Protein AF-A0A5C6Y8B3-F1 (afdb_monomer_lite)

Radius of gyration: 16.15 Å; chains: 1; bounding box: 43×29×39 Å

Sequence (138 aa):
MKKTYNKGVLNGKFTEYYQNGKIKAEGIYLNDEMVWDDYVSYLENDPKIIDIIVLGEKQKFLGKKASKIIITTLKIEGKLRKEPSVFSAVFLLISKEQRVQVSEYYAGYYKLWYSGKQGCLNEIYLNETYDMLALKNE

Foldseek 3Di:
DDFDDDPNFGFFKDFDADPVRHTAWMFGDHRNHTPLQRIWGWDPDDPQWTFIQRSNDTDIDGRDDPQPWDKWFFQAWWFFFAAPDPPGDGPDIDGGGDMWTFGADDPQWTWTDDPNDTGITGVVGIDDDPVNVVRVVD

Structure (mmCIF, N/CA/C/O backbone):
data_AF-A0A5C6Y8B3-F1
#
_entry.id   AF-A0A5C6Y8B3-F1
#
loop_
_atom_site.group_PDB
_atom_site.id
_atom_site.type_symbol
_atom_site.label_atom_id
_atom_site.label_alt_id
_atom_site.label_comp_id
_atom_site.label_asym_id
_atom_site.label_entity_id
_atom_site.label_seq_id
_atom_site.pdbx_PDB_ins_code
_atom_site.Cartn_x
_atom_site.Cartn_y
_atom_site.Cartn_z
_atom_site.occupancy
_atom_site.B_iso_or_equiv
_atom_site.auth_seq_id
_atom_site.auth_comp_id
_atom_site.auth_asym_id
_atom_site.auth_atom_id
_atom_site.pdbx_PDB_model_num
ATOM 1 N N . MET A 1 1 ? -17.857 -0.304 16.981 1.00 79.44 1 MET A N 1
ATOM 2 C CA . MET A 1 1 ? -17.443 -0.020 15.587 1.00 79.44 1 MET A CA 1
ATOM 3 C C . MET A 1 1 ? -17.508 1.476 15.334 1.00 79.44 1 MET A C 1
ATOM 5 O O . MET A 1 1 ? -18.404 2.123 15.860 1.00 79.44 1 MET A O 1
ATOM 9 N N . LYS A 1 2 ? -16.571 2.015 14.557 1.00 83.81 2 LYS A N 1
ATOM 10 C CA . LYS A 1 2 ? -16.527 3.414 14.118 1.00 83.81 2 LYS A CA 1
ATOM 11 C C . LYS A 1 2 ? -16.703 3.456 12.600 1.00 83.81 2 LYS A C 1
ATOM 13 O O . LYS A 1 2 ? -16.124 2.620 11.915 1.00 83.81 2 LYS A O 1
ATOM 18 N N . LYS A 1 3 ? -17.507 4.389 12.090 1.00 83.88 3 LYS A N 1
ATOM 19 C CA . LYS A 1 3 ? -17.850 4.551 10.668 1.00 83.88 3 LYS A CA 1
ATOM 20 C C . LYS A 1 3 ? -17.880 6.037 10.305 1.00 83.88 3 LYS A C 1
ATOM 22 O O . LYS A 1 3 ? -18.241 6.852 11.154 1.00 83.88 3 LYS A O 1
ATOM 27 N N . THR A 1 4 ? -17.534 6.367 9.064 1.00 79.19 4 THR A N 1
ATOM 28 C CA . THR A 1 4 ? -17.545 7.744 8.549 1.00 79.19 4 THR A CA 1
ATOM 29 C C . THR A 1 4 ? -18.631 7.915 7.495 1.00 79.19 4 THR A C 1
ATOM 31 O O . THR A 1 4 ? -18.666 7.168 6.521 1.00 79.19 4 THR A O 1
ATOM 34 N N . TYR A 1 5 ? -19.487 8.920 7.677 1.00 76.44 5 TYR A N 1
ATOM 35 C CA . TYR A 1 5 ? -20.575 9.247 6.759 1.00 76.44 5 TYR A CA 1
ATOM 36 C C . TYR A 1 5 ? -20.322 10.599 6.092 1.00 76.44 5 TYR A C 1
ATOM 38 O O . TYR A 1 5 ? -19.940 11.561 6.758 1.00 76.44 5 TYR A O 1
ATOM 46 N N . ASN A 1 6 ? -20.585 10.682 4.792 1.00 63.75 6 ASN A N 1
ATOM 47 C CA . ASN A 1 6 ? -20.581 11.916 4.019 1.00 63.75 6 ASN A CA 1
ATOM 48 C C . ASN A 1 6 ? -21.973 12.119 3.410 1.00 63.75 6 ASN A C 1
ATOM 50 O O . ASN A 1 6 ? -22.450 11.269 2.666 1.00 63.75 6 ASN A O 1
ATOM 54 N N . LYS A 1 7 ? -22.643 13.230 3.743 1.00 79.12 7 LYS A N 1
ATOM 55 C CA . LYS A 1 7 ? -24.009 13.553 3.274 1.00 79.12 7 LYS A CA 1
ATOM 56 C C . LYS A 1 7 ? -25.042 12.431 3.499 1.00 79.12 7 LYS A C 1
ATOM 58 O O . LYS A 1 7 ? -25.928 12.227 2.680 1.00 79.12 7 LYS A O 1
ATOM 63 N N . GLY A 1 8 ? -24.927 11.708 4.614 1.00 79.31 8 GLY A N 1
ATOM 64 C CA . GLY A 1 8 ? -25.827 10.601 4.967 1.00 79.31 8 GLY A CA 1
ATOM 65 C C . GLY A 1 8 ? -25.465 9.251 4.341 1.00 79.31 8 GLY A C 1
ATOM 66 O O . GLY A 1 8 ? -26.047 8.246 4.725 1.00 79.31 8 GLY A O 1
ATOM 67 N N . VAL A 1 9 ? -24.469 9.219 3.457 1.00 76.19 9 VAL A N 1
ATOM 68 C CA . VAL A 1 9 ? -23.960 8.018 2.786 1.00 76.19 9 VAL A CA 1
ATOM 69 C C . VAL A 1 9 ? -22.688 7.551 3.487 1.00 76.19 9 VAL A C 1
ATOM 71 O O . VAL A 1 9 ? -21.837 8.376 3.839 1.00 76.19 9 VAL A O 1
ATOM 74 N N . LEU A 1 10 ? -22.528 6.249 3.715 1.00 75.94 10 LEU A N 1
ATOM 75 C CA . LEU A 1 10 ? -21.312 5.695 4.300 1.00 75.94 10 LEU A CA 1
ATOM 76 C C . LEU A 1 10 ? -20.171 5.842 3.293 1.00 75.94 10 LEU A C 1
ATOM 78 O O . LEU A 1 10 ? -20.152 5.230 2.225 1.00 75.94 10 LEU A O 1
ATOM 82 N N . ASN A 1 11 ? -19.232 6.720 3.617 1.00 77.94 11 ASN A N 1
ATOM 83 C CA . ASN A 1 11 ? -18.158 7.083 2.713 1.00 77.94 11 ASN A CA 1
ATOM 84 C C . ASN A 1 11 ? -16.929 7.462 3.540 1.00 77.94 11 ASN A C 1
ATOM 86 O O . ASN A 1 11 ? -16.867 8.530 4.156 1.00 77.94 11 ASN A O 1
ATOM 90 N N . GLY A 1 12 ? -15.978 6.535 3.607 1.00 73.19 12 GLY A N 1
ATOM 91 C CA . GLY A 1 12 ? -14.760 6.649 4.393 1.00 73.19 12 GLY A CA 1
ATOM 92 C C . GLY A 1 12 ? -14.441 5.397 5.205 1.00 73.19 12 GLY A C 1
ATOM 93 O O . GLY A 1 12 ? -15.004 4.321 5.009 1.00 73.19 12 GLY A O 1
ATOM 94 N N . LYS A 1 13 ? -13.476 5.543 6.116 1.00 78.06 13 LYS A N 1
ATOM 95 C CA . LYS A 1 13 ? -12.945 4.427 6.902 1.00 78.06 13 LYS A CA 1
ATOM 96 C C . LYS A 1 13 ? -13.980 3.877 7.885 1.00 78.06 13 LYS A C 1
ATOM 98 O O . LYS A 1 13 ? -14.719 4.641 8.514 1.00 78.06 13 LYS A O 1
ATOM 103 N N . PHE A 1 14 ? -13.958 2.565 8.084 1.00 83.88 14 PHE A N 1
ATOM 104 C CA . PHE A 1 14 ? -14.557 1.925 9.245 1.00 83.88 14 PHE A CA 1
ATOM 105 C C . PHE A 1 14 ? -13.494 1.202 10.073 1.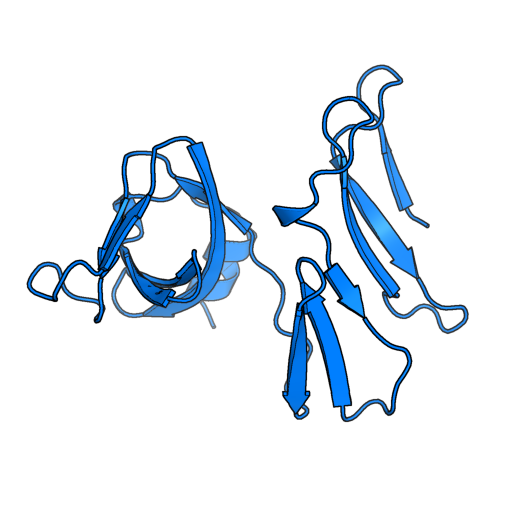00 83.88 14 PHE A C 1
ATOM 107 O O . PHE A 1 14 ? -12.465 0.771 9.558 1.00 83.88 14 PHE A O 1
ATOM 114 N N . THR A 1 15 ? -13.760 1.075 11.370 1.00 80.75 15 THR A N 1
ATOM 115 C CA . THR A 1 15 ? -12.931 0.304 12.297 1.00 80.75 15 THR A CA 1
ATOM 116 C C . THR A 1 15 ? -13.834 -0.478 13.240 1.00 80.75 15 THR A C 1
ATOM 118 O O . THR A 1 15 ? -14.673 0.081 13.955 1.00 80.75 15 THR A O 1
ATOM 121 N N . GLU A 1 16 ? -13.689 -1.790 13.231 1.00 79.75 16 GLU A N 1
ATOM 122 C CA . GLU A 1 16 ? -14.313 -2.714 14.162 1.00 79.75 16 GLU A CA 1
ATOM 123 C C . GLU A 1 16 ? -13.302 -3.102 15.238 1.00 79.75 16 GLU A C 1
ATOM 125 O O . GLU A 1 16 ? -12.105 -3.186 14.972 1.00 79.75 16 GLU A O 1
ATOM 130 N N . TYR A 1 17 ? -13.781 -3.336 16.457 1.00 75.62 17 TYR A N 1
ATOM 131 C CA . TYR A 1 17 ? -12.944 -3.659 17.607 1.00 75.62 17 TYR A CA 1
ATOM 132 C C . TYR A 1 17 ? -13.443 -4.941 18.270 1.00 75.62 17 TYR A C 1
ATOM 134 O O . TYR A 1 17 ? -14.648 -5.201 18.290 1.00 75.62 17 TYR A O 1
ATOM 142 N N . TYR A 1 18 ? -12.517 -5.711 18.829 1.00 72.75 18 TYR A N 1
ATOM 143 C CA . TYR A 1 18 ? -12.793 -6.794 19.764 1.00 72.75 18 TYR A CA 1
ATOM 144 C C . TYR A 1 18 ? -13.330 -6.245 21.089 1.00 72.75 18 TYR A C 1
ATOM 146 O O . TYR A 1 18 ? -13.160 -5.065 21.403 1.00 72.75 18 TYR A O 1
ATOM 154 N N . GLN A 1 19 ? -13.943 -7.109 21.906 1.00 74.38 19 GLN A N 1
ATOM 155 C CA . GLN A 1 19 ? -14.432 -6.726 23.241 1.00 74.38 19 GLN A CA 1
ATOM 156 C C . GLN A 1 19 ? -13.312 -6.178 24.140 1.00 74.38 19 GLN A C 1
ATOM 158 O O . GLN A 1 19 ? -13.555 -5.319 24.979 1.00 74.38 19 GLN A O 1
ATOM 163 N N . ASN A 1 20 ? -12.075 -6.626 23.916 1.00 71.31 20 ASN A N 1
ATOM 164 C CA . ASN A 1 20 ? -10.876 -6.149 24.607 1.00 71.31 20 ASN A CA 1
ATOM 165 C C . ASN A 1 20 ? -10.361 -4.774 24.114 1.00 71.31 20 ASN A C 1
ATOM 167 O O . ASN A 1 20 ? -9.319 -4.314 24.576 1.00 71.31 20 ASN A O 1
ATOM 171 N N . GLY A 1 21 ? -11.045 -4.132 23.160 1.00 73.62 21 GLY A N 1
ATOM 172 C CA . GLY A 1 21 ? -10.687 -2.821 22.612 1.00 73.62 21 GLY A CA 1
ATOM 173 C C . GLY A 1 21 ? -9.626 -2.835 21.504 1.00 73.62 21 GLY A C 1
ATOM 174 O O . GLY A 1 21 ? -9.346 -1.780 20.933 1.00 73.62 21 GLY A O 1
ATOM 175 N N . LYS A 1 22 ? -9.048 -3.992 21.152 1.00 74.25 22 LYS A N 1
ATOM 176 C CA . LYS A 1 22 ? -8.130 -4.118 20.004 1.00 74.25 22 LYS A CA 1
ATOM 177 C C . LYS A 1 22 ? -8.892 -4.045 18.685 1.00 74.25 22 LYS A C 1
ATOM 179 O O . LYS A 1 22 ? -10.058 -4.418 18.622 1.00 74.25 22 LYS A O 1
ATOM 184 N N . ILE A 1 23 ? -8.231 -3.599 17.620 1.00 70.75 23 ILE A N 1
ATOM 185 C CA . ILE A 1 23 ? -8.832 -3.561 16.282 1.00 70.75 23 ILE A CA 1
ATOM 186 C C . ILE A 1 23 ? -9.075 -4.996 15.797 1.00 70.75 23 ILE A C 1
ATOM 188 O O . ILE A 1 23 ? -8.191 -5.845 15.863 1.00 70.75 23 ILE A O 1
ATOM 192 N N . LYS A 1 24 ? -10.299 -5.244 15.337 1.00 75.81 24 LYS A N 1
ATOM 193 C CA . LYS A 1 24 ? -10.779 -6.510 14.778 1.00 75.81 24 LYS A CA 1
ATOM 194 C C . LYS A 1 24 ? -10.811 -6.480 13.259 1.00 75.81 24 LYS A C 1
ATOM 196 O O . LYS A 1 24 ? -10.441 -7.458 12.620 1.00 75.81 24 LYS A O 1
ATOM 201 N N . ALA A 1 25 ? -11.237 -5.364 12.686 1.00 75.31 25 ALA A N 1
ATOM 202 C CA . ALA A 1 25 ? -11.236 -5.167 11.248 1.00 75.31 25 ALA A CA 1
ATOM 203 C C . ALA A 1 25 ? -11.200 -3.680 10.918 1.00 75.31 25 ALA A C 1
ATOM 205 O O . ALA A 1 25 ? -11.664 -2.842 11.693 1.00 75.31 25 ALA A O 1
ATOM 206 N N . GLU A 1 26 ? -10.688 -3.354 9.751 1.00 80.31 26 GLU A N 1
ATOM 207 C CA . GLU A 1 26 ? -10.745 -2.023 9.178 1.00 80.31 26 GLU A CA 1
ATOM 208 C C . GLU A 1 26 ? -10.958 -2.118 7.673 1.00 80.31 26 GLU A C 1
ATOM 210 O O . GLU A 1 26 ? -10.703 -3.145 7.050 1.00 80.31 26 GLU A O 1
ATOM 215 N N . GLY A 1 27 ? -11.475 -1.048 7.094 1.00 78.38 27 GLY A N 1
ATOM 216 C CA . GLY A 1 27 ? -11.643 -0.956 5.655 1.00 78.38 27 GLY A CA 1
ATOM 217 C C . GLY A 1 27 ? -12.312 0.339 5.261 1.00 78.38 27 GLY A C 1
ATOM 218 O O . GLY A 1 27 ? -12.445 1.260 6.076 1.00 78.38 27 GLY A O 1
ATOM 219 N N . ILE A 1 28 ? -12.724 0.429 4.002 1.00 76.31 28 ILE A N 1
ATOM 220 C CA . ILE A 1 28 ? -13.292 1.647 3.434 1.00 76.31 28 ILE A CA 1
ATOM 221 C C . ILE A 1 28 ? -14.625 1.337 2.780 1.00 76.31 28 ILE A C 1
ATOM 223 O O . ILE A 1 28 ? -14.790 0.319 2.116 1.00 76.31 28 ILE A O 1
ATOM 227 N N . TYR A 1 29 ? -15.567 2.251 2.976 1.00 78.00 29 TYR A N 1
ATOM 228 C CA . TYR A 1 29 ? -16.776 2.326 2.177 1.00 78.00 29 TYR A CA 1
ATOM 229 C C . TYR A 1 29 ? -16.681 3.500 1.209 1.00 78.00 29 TYR A C 1
ATOM 231 O O . TYR A 1 29 ? -16.221 4.578 1.595 1.00 78.00 29 TYR A O 1
ATOM 239 N N . LEU A 1 30 ? -17.138 3.302 -0.021 1.00 73.00 30 LEU A N 1
ATOM 240 C CA . LEU A 1 30 ? -17.346 4.345 -1.013 1.00 73.00 30 LEU A CA 1
ATOM 241 C C . LEU A 1 30 ? -18.800 4.253 -1.469 1.00 73.00 30 LEU A C 1
ATOM 243 O O . LEU A 1 30 ? -19.197 3.268 -2.073 1.00 73.00 30 LEU A O 1
ATOM 247 N N . ASN A 1 31 ? -19.586 5.288 -1.184 1.00 81.56 31 ASN A N 1
ATOM 248 C CA . ASN A 1 31 ? -21.002 5.346 -1.551 1.00 81.56 31 ASN A CA 1
ATOM 249 C C . ASN A 1 31 ? -21.826 4.138 -1.058 1.00 81.56 31 ASN A C 1
ATOM 251 O O . ASN A 1 31 ? -22.520 3.508 -1.844 1.00 81.56 31 ASN A O 1
ATOM 255 N N . ASP A 1 32 ? -21.719 3.810 0.234 1.00 82.06 32 ASP A N 1
ATOM 256 C CA . ASP A 1 32 ? -22.336 2.639 0.887 1.00 82.06 32 ASP A CA 1
ATOM 257 C C . ASP A 1 32 ? -21.821 1.259 0.427 1.00 82.06 32 ASP A C 1
ATOM 259 O O . ASP A 1 32 ? -22.139 0.250 1.059 1.00 82.06 32 ASP A O 1
ATOM 263 N N . GLU A 1 33 ? -20.939 1.193 -0.572 1.00 73.81 33 GLU A N 1
ATOM 264 C CA . GLU A 1 33 ? -20.299 -0.048 -1.016 1.00 73.81 33 GLU A CA 1
ATOM 265 C C . GLU A 1 33 ? -18.943 -0.259 -0.341 1.00 73.81 33 GLU A C 1
ATOM 267 O O . GLU A 1 33 ? -18.146 0.670 -0.199 1.00 73.81 33 GLU A O 1
ATOM 272 N N . MET A 1 34 ? -18.661 -1.492 0.092 1.00 76.94 34 MET A N 1
ATOM 273 C CA . MET A 1 34 ? -17.374 -1.817 0.703 1.00 76.94 34 MET A CA 1
ATOM 274 C C . MET A 1 34 ? -16.297 -1.985 -0.368 1.00 76.94 34 MET A C 1
ATOM 276 O O . MET A 1 34 ? -16.426 -2.806 -1.276 1.00 76.94 34 MET A O 1
ATOM 280 N N . VAL A 1 35 ? -15.198 -1.251 -0.215 1.00 74.31 35 VAL A N 1
ATOM 281 C CA . VAL A 1 35 ? -13.993 -1.416 -1.02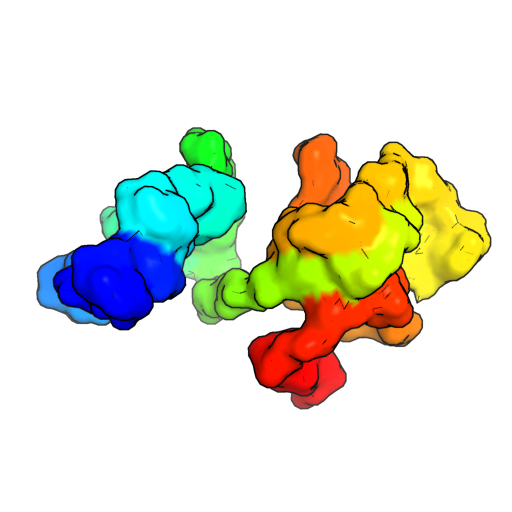7 1.00 74.31 35 VAL A CA 1
ATOM 282 C C . VAL A 1 35 ? -13.201 -2.583 -0.449 1.00 74.31 35 VAL A C 1
ATOM 284 O O . VAL A 1 35 ? -12.483 -2.433 0.541 1.00 74.31 35 VAL A O 1
ATOM 287 N N . TRP A 1 36 ? -13.371 -3.763 -1.047 1.00 66.88 36 TRP A N 1
ATOM 288 C CA . TRP A 1 36 ? -12.738 -4.994 -0.569 1.00 66.88 36 TRP A CA 1
ATOM 289 C C . TRP A 1 36 ? -11.215 -4.901 -0.561 1.00 66.88 36 TRP A C 1
ATOM 291 O O . TRP A 1 36 ? -10.624 -5.368 0.404 1.00 66.88 36 TRP A O 1
ATOM 301 N N . ASP A 1 37 ? -10.612 -4.220 -1.540 1.00 60.22 37 ASP A N 1
ATOM 302 C CA . ASP A 1 37 ? -9.161 -3.978 -1.652 1.00 60.22 37 ASP A CA 1
ATOM 303 C C . ASP A 1 37 ? -8.540 -3.331 -0.406 1.00 60.22 37 ASP A C 1
ATOM 305 O O . ASP A 1 37 ? -7.364 -3.543 -0.121 1.00 60.22 37 ASP A O 1
ATOM 309 N N . ASP A 1 38 ? -9.330 -2.576 0.361 1.00 61.94 38 ASP A N 1
ATOM 310 C CA . ASP A 1 38 ? -8.890 -1.935 1.599 1.00 61.94 38 ASP A CA 1
ATOM 311 C C . ASP A 1 38 ? -9.350 -2.696 2.858 1.00 61.94 38 ASP A C 1
ATOM 313 O O . ASP A 1 38 ? -9.090 -2.242 3.974 1.00 61.94 38 ASP A O 1
ATOM 317 N N . TYR A 1 39 ? -10.073 -3.813 2.709 1.00 69.69 39 TYR A N 1
ATOM 318 C CA . TYR A 1 39 ? -10.572 -4.605 3.829 1.00 69.69 39 TYR A CA 1
ATOM 319 C C . TYR A 1 39 ? -9.456 -5.434 4.450 1.00 69.69 39 TYR A C 1
ATOM 321 O O . TYR A 1 39 ? -8.840 -6.292 3.808 1.00 69.69 39 TYR A O 1
ATOM 329 N N . VAL A 1 40 ? -9.271 -5.227 5.747 1.00 66.88 40 VAL A N 1
ATOM 330 C CA . VAL A 1 40 ? -8.329 -5.969 6.567 1.00 66.88 40 VAL A CA 1
ATOM 331 C C . VAL A 1 40 ? -9.045 -6.470 7.807 1.00 66.88 40 VAL A C 1
ATOM 333 O O . VAL A 1 40 ? -9.677 -5.700 8.529 1.00 66.88 40 VAL A O 1
ATOM 336 N N . SER A 1 41 ? -8.925 -7.766 8.083 1.00 63.09 41 SER A N 1
ATOM 337 C CA . SER A 1 41 ? -9.386 -8.346 9.346 1.00 63.09 41 SER A CA 1
ATOM 338 C C . SER A 1 41 ? -8.242 -9.010 10.097 1.00 63.09 41 SER A C 1
ATOM 340 O O . SER A 1 41 ? -7.337 -9.596 9.500 1.00 63.09 41 SER A O 1
ATOM 342 N N . TYR A 1 42 ? -8.292 -8.887 11.416 1.00 67.06 42 TYR A N 1
ATOM 343 C CA . TYR A 1 42 ? -7.312 -9.411 12.353 1.00 67.06 42 TYR A CA 1
ATOM 344 C C . TYR A 1 42 ? -7.960 -10.570 13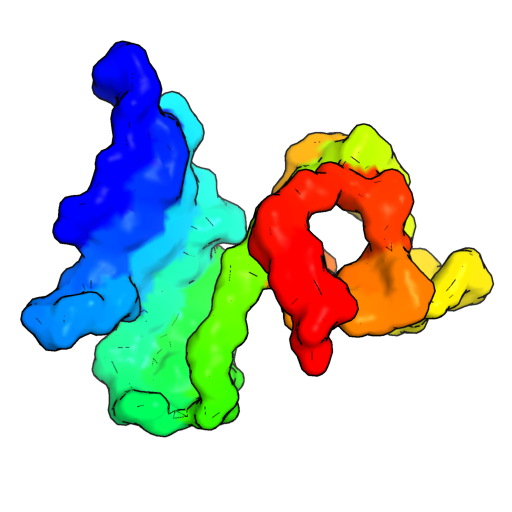.094 1.00 67.06 42 TYR A C 1
ATOM 346 O O . TYR A 1 42 ? -9.029 -10.374 13.663 1.00 67.06 42 TYR A O 1
ATOM 354 N N . LEU A 1 43 ? -7.351 -11.755 13.127 1.00 61.03 43 LEU A N 1
ATOM 355 C CA . LEU A 1 43 ? -7.853 -12.849 13.970 1.00 61.03 43 LEU A CA 1
ATOM 356 C C . LEU A 1 43 ? -7.490 -12.605 15.443 1.00 61.03 43 LEU A C 1
ATOM 358 O O . LEU A 1 43 ? -6.382 -12.165 15.752 1.00 61.03 43 LEU A O 1
ATOM 362 N N . GLU A 1 44 ? -8.413 -12.907 16.358 1.00 58.66 44 GLU A N 1
ATOM 363 C CA . GLU A 1 44 ? -8.154 -12.884 17.800 1.00 58.66 44 GLU A CA 1
ATOM 364 C C . GLU A 1 44 ? -7.276 -14.079 18.168 1.00 58.66 44 GLU A C 1
ATOM 366 O O . GLU A 1 44 ? -7.769 -15.144 18.517 1.00 58.66 44 GLU A O 1
ATOM 371 N N . ASN A 1 45 ? -5.963 -13.919 18.034 1.00 55.03 45 ASN A N 1
ATOM 372 C CA . ASN A 1 45 ? -4.982 -14.904 18.467 1.00 55.03 45 ASN A CA 1
ATOM 373 C C . ASN A 1 45 ? -3.879 -14.236 19.290 1.00 55.03 45 ASN A C 1
ATOM 375 O O . ASN A 1 45 ? -3.772 -13.008 19.328 1.00 55.03 45 ASN A O 1
ATOM 379 N N . ASP A 1 46 ? -3.132 -15.081 20.010 1.00 50.12 46 ASP A N 1
ATOM 380 C CA . ASP A 1 46 ? -2.034 -14.759 20.932 1.00 50.12 46 ASP A CA 1
ATOM 381 C C . ASP A 1 46 ? -1.332 -13.432 20.571 1.00 50.12 46 ASP A C 1
ATOM 383 O O . ASP A 1 46 ? -0.957 -13.258 19.412 1.00 50.12 46 ASP A O 1
ATOM 387 N N . PRO A 1 47 ? -1.106 -12.498 21.520 1.00 50.28 47 PRO A N 1
ATOM 388 C CA . PRO A 1 47 ? -0.461 -11.204 21.258 1.00 50.28 47 PRO A CA 1
ATOM 389 C C . PRO A 1 47 ? 0.873 -11.262 20.483 1.00 50.28 47 PRO A C 1
ATOM 391 O O . PRO A 1 47 ? 1.352 -10.217 20.042 1.00 50.28 47 PRO A O 1
ATOM 394 N N . LYS A 1 48 ? 1.479 -12.443 20.309 1.00 46.81 48 LYS A N 1
ATOM 395 C CA . LYS A 1 48 ? 2.691 -12.679 19.509 1.00 46.81 48 LYS A CA 1
ATOM 396 C C . LYS A 1 48 ? 2.451 -13.003 18.025 1.00 46.81 48 LYS A C 1
ATOM 398 O O . LYS A 1 48 ? 3.396 -12.901 17.239 1.00 46.81 48 LYS A O 1
ATOM 403 N N . ILE A 1 49 ? 1.242 -13.402 17.630 1.00 44.69 49 ILE A N 1
ATOM 404 C CA . ILE A 1 49 ? 0.912 -13.850 16.270 1.00 44.69 49 ILE A CA 1
ATOM 405 C C . ILE A 1 49 ? -0.307 -13.077 15.779 1.00 44.69 49 ILE A C 1
ATOM 407 O O . ILE A 1 49 ? -1.420 -13.292 16.250 1.00 44.69 49 ILE A O 1
ATOM 411 N N . ILE A 1 50 ? -0.095 -12.204 14.794 1.00 54.28 50 ILE A N 1
ATOM 412 C CA . ILE A 1 50 ? -1.191 -11.534 14.096 1.00 54.28 50 ILE A CA 1
ATOM 413 C C . ILE A 1 50 ? -1.340 -12.221 12.742 1.00 54.28 50 ILE A C 1
ATOM 415 O O . ILE A 1 50 ? -0.472 -12.115 11.873 1.00 54.28 50 ILE A O 1
ATOM 419 N N . ASP A 1 51 ? -2.441 -12.947 12.583 1.00 57.72 51 ASP A N 1
ATOM 420 C CA . ASP A 1 51 ? -2.904 -13.382 11.274 1.00 57.72 51 ASP A CA 1
ATOM 421 C C . ASP A 1 51 ? -3.745 -12.243 10.682 1.00 57.72 51 ASP A C 1
ATOM 423 O O . ASP A 1 51 ? -4.782 -11.874 11.244 1.00 57.72 51 ASP A O 1
ATOM 427 N N . ILE A 1 52 ? -3.273 -11.673 9.574 1.00 59.78 52 ILE A N 1
ATOM 428 C CA . ILE A 1 52 ? -3.963 -10.620 8.829 1.00 59.78 52 ILE A CA 1
ATOM 429 C C . ILE A 1 52 ? -4.605 -11.264 7.606 1.00 59.78 52 ILE A C 1
ATOM 431 O O . ILE A 1 52 ? -3.931 -11.963 6.852 1.00 59.78 52 ILE A O 1
ATOM 435 N N . ILE A 1 53 ? -5.897 -11.030 7.402 1.00 60.44 53 ILE A N 1
ATOM 436 C CA . ILE A 1 53 ? -6.594 -11.433 6.182 1.00 60.44 53 ILE A CA 1
ATOM 437 C C . ILE A 1 53 ? -6.788 -10.185 5.328 1.00 60.44 53 ILE A C 1
ATOM 439 O O . ILE A 1 53 ? -7.535 -9.286 5.721 1.00 60.44 53 ILE A O 1
ATOM 443 N N . VAL A 1 54 ? -6.122 -10.154 4.174 1.00 56.91 54 VAL A N 1
ATOM 444 C CA . VAL A 1 54 ? -6.269 -9.117 3.143 1.00 56.91 54 VAL A CA 1
ATOM 445 C C . VAL A 1 54 ? -6.885 -9.797 1.930 1.00 56.91 54 VAL A C 1
ATOM 447 O O . VAL A 1 54 ? -6.339 -10.786 1.453 1.00 56.91 54 VAL A O 1
ATOM 450 N N . LEU A 1 55 ? -8.048 -9.332 1.469 1.00 57.69 55 LEU A N 1
ATOM 451 C CA . LEU A 1 55 ? -8.771 -9.942 0.336 1.00 57.69 55 LEU A CA 1
ATOM 452 C C . LEU A 1 55 ? -9.065 -11.449 0.480 1.00 57.69 55 LEU A C 1
ATOM 454 O O . LEU A 1 55 ? -9.179 -12.165 -0.508 1.00 57.69 55 LEU A O 1
ATOM 458 N N . GLY A 1 56 ? -9.184 -11.954 1.710 1.00 53.28 56 GLY A N 1
ATOM 459 C CA . GLY A 1 56 ? -9.391 -13.385 1.964 1.00 53.28 56 GLY A CA 1
ATOM 460 C C . GLY A 1 56 ? -8.106 -14.222 1.986 1.00 53.28 56 GLY A C 1
ATOM 461 O O . GLY A 1 56 ? -8.161 -15.397 2.348 1.00 53.28 56 GLY A O 1
ATOM 462 N N . GLU A 1 57 ? -6.946 -13.635 1.689 1.00 51.34 57 GLU A N 1
ATOM 463 C CA . GLU A 1 57 ? -5.656 -14.311 1.802 1.00 51.34 57 GLU A CA 1
ATOM 464 C C . GLU A 1 57 ? -5.057 -14.123 3.198 1.00 51.34 57 GLU A C 1
ATOM 466 O O . GLU A 1 57 ? -4.895 -13.005 3.694 1.00 51.34 57 GLU A O 1
ATOM 471 N N . LYS A 1 58 ? -4.716 -15.243 3.846 1.00 52.81 58 LYS A N 1
ATOM 472 C CA . LYS A 1 58 ? -4.108 -15.259 5.178 1.00 52.81 58 LYS A CA 1
ATOM 473 C C . LYS A 1 58 ? -2.616 -14.937 5.088 1.00 52.81 58 LYS A C 1
ATOM 475 O O . LYS A 1 58 ? -1.837 -15.723 4.555 1.00 52.81 58 LYS A O 1
ATOM 480 N N . GLN A 1 59 ? -2.206 -13.842 5.714 1.00 58.38 59 GLN A N 1
ATOM 481 C CA . GLN A 1 59 ? -0.810 -13.456 5.889 1.00 58.38 59 GLN A CA 1
ATOM 482 C C . GLN A 1 59 ? -0.411 -13.594 7.366 1.00 58.38 59 GLN A C 1
ATOM 484 O O . GLN A 1 59 ? -1.056 -13.035 8.254 1.00 58.38 59 GLN A O 1
ATOM 489 N N . LYS A 1 60 ? 0.647 -14.366 7.646 1.00 49.84 60 LYS A N 1
ATOM 490 C CA . LYS A 1 60 ? 1.136 -14.640 9.007 1.00 49.84 60 LYS A CA 1
ATOM 491 C C . LYS A 1 60 ? 2.277 -13.688 9.359 1.00 49.84 60 LYS A C 1
ATOM 493 O O . LYS A 1 60 ? 3.360 -13.805 8.788 1.00 49.84 60 LYS A O 1
ATOM 498 N N . PHE A 1 61 ? 2.075 -12.812 10.342 1.00 51.78 61 PHE A N 1
ATOM 499 C CA . PHE A 1 61 ? 3.119 -11.911 10.832 1.00 51.78 61 PHE A CA 1
ATOM 500 C C . PHE A 1 61 ? 3.570 -12.310 12.245 1.00 51.78 61 PHE A C 1
ATOM 502 O O . PHE A 1 61 ? 2.778 -12.380 13.186 1.00 51.78 61 PHE A O 1
ATOM 509 N N . LEU A 1 62 ? 4.872 -12.578 12.396 1.00 39.25 62 LEU A N 1
ATOM 510 C CA . LEU A 1 62 ? 5.524 -12.807 13.688 1.00 39.25 62 LEU A CA 1
ATOM 511 C C . LEU A 1 62 ? 5.885 -11.460 14.329 1.00 39.25 62 LEU A C 1
ATOM 513 O O . LEU A 1 62 ? 6.805 -10.785 13.873 1.00 39.25 62 LEU A O 1
ATOM 517 N N . GLY A 1 63 ? 5.184 -11.100 15.406 1.00 40.19 63 GLY A N 1
ATOM 518 C CA . GLY A 1 63 ? 5.715 -10.335 16.541 1.00 40.19 63 GLY A CA 1
ATOM 519 C C . GLY A 1 63 ? 6.364 -8.958 16.336 1.00 40.19 63 GLY A C 1
ATOM 520 O O . GLY A 1 63 ? 6.901 -8.428 17.307 1.00 40.19 63 GLY A O 1
ATOM 521 N N . LYS A 1 64 ? 6.336 -8.332 15.155 1.00 37.12 64 LYS A N 1
ATOM 522 C CA . LYS A 1 64 ? 6.688 -6.911 15.016 1.00 37.12 64 LYS A CA 1
ATOM 523 C C . LYS A 1 64 ? 5.406 -6.088 15.028 1.00 37.12 64 LYS A C 1
ATOM 525 O O . LYS A 1 64 ? 4.535 -6.303 14.193 1.00 37.12 64 LYS A O 1
ATOM 530 N N . LYS A 1 65 ? 5.303 -5.214 16.041 1.00 41.41 65 LYS A N 1
ATOM 531 C CA . LYS A 1 65 ? 4.353 -4.099 16.220 1.00 41.41 65 LYS A CA 1
ATOM 532 C C . LYS A 1 65 ? 3.547 -3.856 14.941 1.00 41.41 65 LYS A C 1
ATOM 534 O O . LYS A 1 65 ? 4.157 -3.445 13.962 1.00 41.41 65 LYS A O 1
ATOM 539 N N . ALA A 1 66 ? 2.246 -4.180 14.966 1.00 45.19 66 ALA A N 1
ATOM 540 C CA . ALA A 1 66 ? 1.343 -4.166 13.810 1.00 45.19 66 ALA A CA 1
ATOM 541 C C . ALA A 1 66 ? 1.751 -3.074 12.813 1.00 45.19 66 ALA A C 1
ATOM 543 O O . ALA A 1 66 ? 1.623 -1.885 13.112 1.00 45.19 66 ALA A O 1
ATOM 544 N N . SER A 1 67 ? 2.355 -3.485 11.695 1.00 50.84 67 SER A N 1
ATOM 545 C CA . SER A 1 67 ? 2.857 -2.565 10.682 1.00 50.84 67 SER A CA 1
ATOM 546 C C . SER A 1 67 ? 1.675 -1.745 10.197 1.00 50.84 67 SER A C 1
ATOM 548 O O . SER A 1 67 ? 0.733 -2.301 9.630 1.00 50.84 67 SER A O 1
ATOM 550 N N . LYS A 1 68 ? 1.690 -0.444 10.486 1.00 67.06 68 LYS A N 1
ATOM 551 C CA . LYS A 1 68 ? 0.634 0.480 10.082 1.00 67.06 68 LYS A CA 1
ATOM 552 C C . LYS A 1 68 ? 0.426 0.343 8.575 1.00 67.06 68 LYS A C 1
ATOM 554 O O . LYS A 1 68 ? 1.371 0.492 7.805 1.00 67.06 68 LYS A O 1
ATOM 559 N N . ILE A 1 69 ? -0.797 0.033 8.162 1.00 70.00 69 ILE A N 1
ATOM 560 C CA . ILE A 1 69 ? -1.146 -0.066 6.746 1.00 70.00 69 ILE A CA 1
ATOM 561 C C . ILE A 1 69 ? -1.214 1.355 6.185 1.00 70.00 69 ILE A C 1
ATOM 563 O O . ILE A 1 69 ? -2.035 2.166 6.619 1.00 70.00 69 ILE A O 1
ATOM 567 N N . ILE A 1 70 ? -0.329 1.667 5.239 1.00 80.12 70 ILE A N 1
ATOM 568 C CA . ILE A 1 70 ? -0.264 2.976 4.590 1.00 80.12 70 ILE A CA 1
ATOM 569 C C . ILE A 1 70 ? -0.762 2.811 3.163 1.00 80.12 70 ILE A C 1
ATOM 571 O O . ILE A 1 70 ? -0.142 2.124 2.355 1.00 80.12 70 ILE A O 1
ATOM 575 N N . ILE A 1 71 ? -1.894 3.442 2.863 1.00 81.81 71 ILE A N 1
ATOM 576 C CA . ILE A 1 71 ? -2.545 3.367 1.555 1.00 81.81 71 ILE A CA 1
ATOM 577 C C . ILE A 1 71 ? -2.403 4.714 0.864 1.00 81.81 71 ILE A C 1
ATOM 579 O O . ILE A 1 71 ? -2.615 5.765 1.473 1.00 81.81 71 ILE A O 1
ATOM 583 N N . THR A 1 72 ? -2.073 4.676 -0.419 1.00 88.50 72 THR A N 1
ATOM 584 C CA . THR A 1 72 ? -2.050 5.854 -1.279 1.00 88.50 72 THR A CA 1
ATOM 585 C C . THR A 1 72 ? -2.586 5.523 -2.672 1.00 88.50 72 THR A C 1
ATOM 587 O O . THR A 1 72 ? -3.013 4.402 -2.937 1.00 88.50 72 THR A O 1
ATOM 590 N N . THR A 1 73 ? -2.600 6.514 -3.557 1.00 90.81 73 THR A N 1
ATOM 591 C CA . THR A 1 73 ? -3.016 6.397 -4.952 1.00 90.81 73 THR A CA 1
ATOM 592 C C . THR A 1 73 ? -1.903 6.822 -5.897 1.00 90.81 73 THR A C 1
ATOM 594 O O . THR A 1 73 ? -1.058 7.657 -5.562 1.00 90.81 73 THR A O 1
ATOM 597 N N . LEU A 1 74 ? -1.923 6.268 -7.105 1.00 96.12 74 LEU A N 1
ATOM 598 C CA . LEU A 1 74 ? -1.031 6.677 -8.182 1.00 96.12 74 LEU A CA 1
ATOM 599 C C . LEU A 1 74 ? -1.420 8.073 -8.695 1.00 96.12 74 LEU A C 1
ATOM 601 O O . LEU A 1 74 ? -2.530 8.287 -9.182 1.00 96.12 74 LEU A O 1
ATOM 605 N N . LYS A 1 75 ? -0.485 9.022 -8.635 1.00 96.25 75 LYS A N 1
ATOM 606 C CA . LYS A 1 75 ? -0.607 10.358 -9.239 1.00 96.25 75 LYS A CA 1
ATOM 607 C C . LYS A 1 75 ? -0.553 10.292 -10.768 1.00 96.25 75 LYS A C 1
ATOM 609 O O . LYS A 1 75 ? -1.230 11.059 -11.452 1.00 96.25 75 LYS A O 1
ATOM 614 N N . ILE A 1 76 ? 0.261 9.373 -11.283 1.00 95.94 76 ILE A N 1
ATOM 615 C CA . ILE A 1 76 ? 0.502 9.063 -12.700 1.00 95.94 76 ILE A CA 1
ATOM 616 C C . ILE A 1 76 ? 0.730 7.553 -12.844 1.00 95.94 76 ILE A C 1
ATOM 618 O O . ILE A 1 76 ? 0.918 6.872 -11.841 1.00 95.94 76 ILE A O 1
ATOM 622 N N . GLU A 1 77 ? 0.725 7.023 -14.069 1.00 97.88 77 GLU A N 1
ATOM 623 C CA . GLU A 1 77 ? 1.044 5.608 -14.298 1.00 97.88 77 GLU A CA 1
ATOM 624 C C . GLU A 1 77 ? 2.416 5.245 -13.702 1.00 97.88 77 GLU A C 1
ATOM 626 O O . GLU A 1 77 ? 3.434 5.879 -13.995 1.00 97.88 77 GLU A O 1
ATOM 631 N N . GLY A 1 78 ? 2.425 4.230 -12.838 1.00 97.06 78 GLY A N 1
ATOM 632 C CA . GLY A 1 78 ? 3.583 3.803 -12.069 1.00 97.06 78 GLY A CA 1
ATOM 633 C C . GLY A 1 78 ? 4.264 2.574 -12.656 1.00 97.06 78 GLY A C 1
ATOM 634 O O . GLY A 1 78 ? 3.611 1.608 -13.041 1.00 97.06 78 GLY A O 1
ATOM 635 N N . LYS A 1 79 ? 5.599 2.572 -12.663 1.00 97.31 79 LYS A N 1
ATOM 636 C CA . LYS A 1 79 ? 6.410 1.409 -13.057 1.00 97.31 79 LYS A CA 1
ATOM 637 C C . LYS A 1 79 ? 6.850 0.653 -11.811 1.00 97.31 79 LYS A C 1
ATOM 639 O O . LYS A 1 79 ? 7.785 1.099 -11.146 1.00 97.31 79 LYS A O 1
ATOM 644 N N . LEU A 1 80 ? 6.212 -0.478 -11.507 1.00 96.31 80 LEU A N 1
ATOM 645 C CA . LEU A 1 80 ? 6.634 -1.326 -10.393 1.00 96.31 80 LEU A CA 1
ATOM 646 C C . LEU A 1 80 ? 7.913 -2.065 -10.779 1.00 96.31 80 LEU A C 1
ATOM 648 O O . LEU A 1 80 ? 7.926 -2.811 -11.760 1.00 96.31 80 LEU A O 1
ATOM 652 N N . ARG A 1 81 ? 8.989 -1.862 -10.023 1.00 96.56 81 ARG A N 1
ATOM 653 C CA . ARG A 1 81 ? 10.316 -2.401 -10.336 1.00 96.56 81 ARG A CA 1
ATOM 654 C C . ARG A 1 81 ? 10.760 -3.450 -9.337 1.00 96.56 81 ARG A C 1
ATOM 656 O O . ARG A 1 81 ? 10.267 -3.495 -8.217 1.00 96.56 81 ARG A O 1
ATOM 663 N N . LYS A 1 82 ? 11.710 -4.289 -9.740 1.00 95.25 82 LYS A N 1
ATOM 664 C CA . LYS A 1 82 ? 12.301 -5.302 -8.858 1.00 95.25 82 LYS A CA 1
ATOM 665 C C . LYS A 1 82 ? 13.140 -4.681 -7.734 1.00 95.25 82 LYS A C 1
ATOM 667 O O . LYS A 1 82 ? 13.119 -5.177 -6.616 1.00 95.25 82 LYS A O 1
ATOM 672 N N . GLU A 1 83 ? 13.860 -3.605 -8.035 1.00 95.50 83 GLU A N 1
ATOM 673 C CA . GLU A 1 83 ? 14.769 -2.908 -7.117 1.00 95.50 83 GLU A CA 1
ATOM 674 C C . GLU A 1 83 ? 14.503 -1.393 -7.143 1.00 95.50 83 GLU A C 1
ATOM 676 O O . GLU A 1 83 ? 13.919 -0.901 -8.119 1.00 95.50 83 GLU A O 1
ATOM 681 N N . PRO A 1 84 ? 14.934 -0.635 -6.113 1.00 95.75 84 PRO A N 1
ATOM 682 C CA . PRO A 1 84 ? 14.759 0.817 -6.028 1.00 95.75 84 PRO A CA 1
ATOM 683 C C . PRO A 1 84 ? 15.710 1.567 -6.980 1.00 95.75 84 PRO A C 1
ATOM 685 O O . PRO A 1 84 ? 16.561 2.353 -6.575 1.00 95.75 84 PRO A O 1
ATOM 688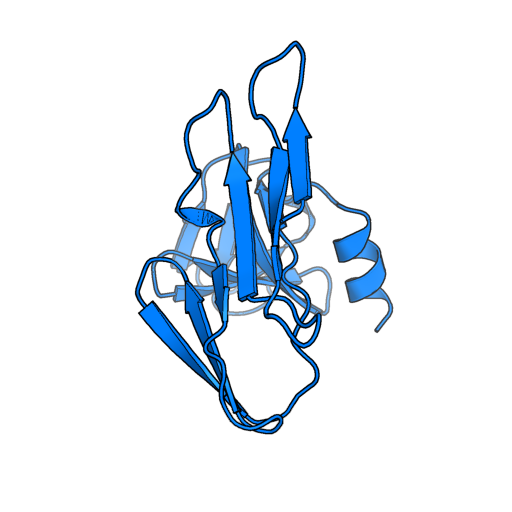 N N . SER A 1 85 ? 15.596 1.288 -8.278 1.00 95.19 85 SER A N 1
ATOM 689 C CA . SER A 1 85 ? 16.432 1.856 -9.332 1.00 95.19 85 SER A CA 1
ATOM 690 C C . SER A 1 85 ? 15.651 1.981 -10.632 1.00 95.19 85 SER A C 1
ATOM 692 O O . SER A 1 85 ? 14.967 1.048 -11.054 1.00 95.19 85 SER A O 1
ATOM 694 N N . VAL A 1 86 ? 15.815 3.105 -11.332 1.00 95.12 86 VAL A N 1
ATOM 695 C CA . VAL A 1 86 ? 15.203 3.340 -12.651 1.00 95.12 86 VAL A CA 1
ATOM 696 C C . VAL A 1 86 ? 15.722 2.390 -13.735 1.00 95.12 86 VAL A C 1
ATOM 698 O O . VAL A 1 86 ? 15.056 2.219 -14.758 1.00 95.12 86 VAL A O 1
ATOM 701 N N . PHE A 1 87 ? 16.866 1.745 -13.498 1.00 96.00 87 PHE A N 1
ATOM 702 C CA . PHE A 1 87 ? 17.462 0.752 -14.393 1.00 96.00 87 PHE A CA 1
ATOM 703 C C . PHE A 1 87 ? 17.007 -0.681 -14.083 1.00 96.00 87 PHE A C 1
ATOM 705 O O . PHE A 1 87 ? 17.274 -1.590 -14.864 1.00 96.00 87 PHE A O 1
ATOM 712 N N . SER A 1 88 ? 16.303 -0.898 -12.968 1.00 96.44 88 SER A N 1
ATOM 713 C CA . SER A 1 88 ? 15.819 -2.224 -12.585 1.00 96.44 88 SER A CA 1
ATOM 714 C C . SER A 1 88 ? 14.640 -2.682 -13.445 1.00 96.44 88 SER A C 1
ATOM 716 O O . SER A 1 88 ? 13.848 -1.864 -13.931 1.00 96.44 88 SER A O 1
ATOM 718 N N . ALA A 1 89 ? 14.501 -4.002 -13.593 1.00 96.06 89 ALA A N 1
ATOM 719 C CA . ALA A 1 89 ? 13.425 -4.639 -14.343 1.00 96.06 89 ALA A CA 1
ATOM 720 C C . ALA A 1 89 ? 12.044 -4.163 -13.867 1.00 96.06 89 ALA A C 1
ATOM 722 O O . ALA A 1 89 ? 11.781 -4.089 -12.665 1.00 96.06 89 ALA A O 1
ATOM 723 N N . VAL A 1 90 ? 11.161 -3.863 -14.822 1.00 96.56 90 VAL A N 1
ATOM 724 C CA . VAL A 1 90 ? 9.763 -3.499 -14.560 1.00 96.56 90 VAL A CA 1
ATOM 725 C C . VAL A 1 90 ? 8.930 -4.776 -14.527 1.00 96.56 90 VAL A C 1
ATOM 727 O O . VAL A 1 90 ? 8.907 -5.527 -15.498 1.00 96.56 90 VAL A O 1
ATOM 730 N N . PHE A 1 91 ? 8.245 -5.027 -13.415 1.00 91.12 91 PHE A N 1
ATOM 731 C CA . PHE A 1 91 ? 7.365 -6.184 -13.260 1.00 91.12 91 PHE A CA 1
ATOM 732 C C . PHE A 1 91 ? 5.982 -5.983 -13.868 1.00 91.12 91 PHE A C 1
ATOM 734 O O . PHE A 1 91 ? 5.404 -6.951 -14.367 1.00 91.12 91 PHE A O 1
ATOM 741 N N . LEU A 1 92 ? 5.435 -4.773 -13.739 1.00 93.25 92 LEU A N 1
ATOM 742 C CA . LEU A 1 92 ? 4.136 -4.366 -14.271 1.00 93.25 92 LEU A CA 1
ATOM 743 C C . LEU A 1 92 ? 3.989 -2.840 -14.225 1.00 93.25 92 LEU A C 1
ATOM 745 O O . LEU A 1 92 ? 4.781 -2.140 -13.581 1.00 93.25 92 LEU A O 1
ATOM 749 N N . LEU A 1 93 ? 2.953 -2.353 -14.901 1.00 95.06 93 LEU A N 1
ATOM 750 C CA . LEU A 1 93 ? 2.488 -0.973 -14.831 1.00 95.06 93 LEU A CA 1
ATOM 751 C C . LEU A 1 93 ? 1.255 -0.905 -13.928 1.00 95.06 93 LEU A C 1
ATOM 753 O O . LEU A 1 93 ? 0.411 -1.799 -13.971 1.00 95.06 93 LEU A O 1
ATOM 757 N N . ILE A 1 94 ? 1.163 0.146 -13.118 1.00 93.31 94 ILE A N 1
ATOM 758 C CA . ILE A 1 94 ? 0.009 0.430 -12.263 1.00 93.31 94 ILE A CA 1
ATOM 759 C C . ILE A 1 94 ? -0.635 1.710 -12.781 1.00 93.31 94 ILE A C 1
ATOM 761 O O . ILE A 1 94 ? 0.019 2.753 -12.831 1.00 93.31 94 ILE A O 1
ATOM 765 N N . SER A 1 95 ? -1.898 1.637 -13.192 1.00 92.81 95 SER A N 1
ATOM 766 C CA . SER A 1 95 ? -2.604 2.777 -13.777 1.00 92.81 95 SER A CA 1
ATOM 767 C C . SER A 1 95 ? -2.737 3.938 -12.788 1.00 92.81 95 SER A C 1
ATOM 769 O O . SER A 1 95 ? -2.767 3.752 -11.572 1.00 92.81 95 SER A O 1
ATOM 771 N N . LYS A 1 96 ? -2.849 5.157 -13.322 1.00 94.69 96 LYS A N 1
ATOM 772 C CA . LYS A 1 96 ? -3.178 6.356 -12.541 1.00 94.69 96 LYS A CA 1
ATOM 773 C C . LYS A 1 96 ? -4.427 6.106 -11.676 1.00 94.69 96 LYS A C 1
ATOM 775 O O . LYS A 1 96 ? -5.323 5.379 -12.090 1.00 94.69 96 LYS A O 1
ATOM 780 N N . GLU A 1 97 ? -4.482 6.723 -10.498 1.00 87.75 97 GLU A N 1
ATOM 781 C CA . GLU A 1 97 ? -5.603 6.683 -9.540 1.00 87.75 97 GLU A CA 1
ATOM 782 C C . GLU A 1 97 ? -5.820 5.328 -8.844 1.00 87.75 97 GLU A C 1
ATOM 784 O O . GLU A 1 97 ? -6.543 5.269 -7.850 1.00 87.75 97 GLU A O 1
ATOM 789 N N . GLN A 1 98 ? -5.134 4.262 -9.275 1.00 87.44 98 GLN A N 1
ATOM 790 C CA . GLN A 1 98 ? -5.126 2.978 -8.574 1.00 87.44 98 GLN A CA 1
ATOM 791 C C . GLN A 1 98 ? -4.606 3.132 -7.146 1.00 87.44 98 GLN A C 1
ATOM 793 O O . GLN A 1 98 ? -3.660 3.885 -6.890 1.00 87.44 98 GLN A O 1
ATOM 798 N N . ARG A 1 99 ? -5.223 2.393 -6.224 1.00 84.62 99 ARG A N 1
ATOM 799 C CA . ARG A 1 99 ? -4.842 2.355 -4.812 1.00 84.62 99 ARG A CA 1
ATOM 800 C C . ARG A 1 99 ? -3.751 1.315 -4.597 1.00 84.62 99 ARG A C 1
ATOM 802 O O . ARG A 1 99 ? -3.808 0.225 -5.159 1.00 84.62 99 ARG A O 1
ATOM 809 N N . VAL A 1 100 ? -2.759 1.657 -3.782 1.00 87.56 100 VAL A N 1
ATOM 810 C CA . VAL A 1 100 ? -1.658 0.760 -3.416 1.00 87.56 100 VAL A CA 1
ATOM 811 C C . VAL A 1 100 ? -1.321 0.897 -1.940 1.00 87.56 100 VAL A C 1
ATOM 813 O O . VAL A 1 100 ? -1.379 1.990 -1.372 1.00 87.56 100 VAL A O 1
ATOM 816 N N . GLN A 1 101 ? -0.925 -0.218 -1.335 1.00 85.75 101 GLN A N 1
ATOM 817 C CA . GLN A 1 101 ? -0.353 -0.245 0.001 1.00 85.75 101 GLN A CA 1
ATOM 818 C C . GLN A 1 101 ? 1.170 -0.139 -0.083 1.00 85.75 101 GLN A C 1
ATOM 820 O O . GLN A 1 101 ? 1.805 -0.889 -0.823 1.00 85.75 101 GLN A O 1
ATOM 825 N N . VAL A 1 102 ? 1.759 0.751 0.712 1.00 89.31 102 VAL A N 1
ATOM 826 C CA . VAL A 1 102 ? 3.213 0.896 0.853 1.00 89.31 102 VAL A CA 1
ATOM 827 C C . VAL A 1 102 ? 3.660 0.487 2.254 1.00 89.31 102 VAL A C 1
ATOM 829 O O . VAL A 1 102 ? 2.906 0.642 3.215 1.00 89.31 102 VAL A O 1
ATOM 832 N N . SER A 1 103 ? 4.875 -0.054 2.372 1.00 82.69 103 SER A N 1
ATOM 833 C CA . SER A 1 103 ? 5.366 -0.610 3.644 1.00 82.69 103 SER A CA 1
ATOM 834 C C . SER A 1 103 ? 6.746 -0.124 4.085 1.00 82.69 103 SER A C 1
ATOM 836 O O . SER A 1 103 ? 6.998 -0.047 5.279 1.00 82.69 103 SER A O 1
ATOM 838 N N . GLU A 1 104 ? 7.654 0.170 3.155 1.00 88.50 104 GLU A N 1
ATOM 839 C CA . GLU A 1 104 ? 9.032 0.588 3.452 1.00 88.50 104 GLU A CA 1
ATOM 840 C C . GLU A 1 104 ? 9.410 1.740 2.525 1.00 88.50 104 GLU A C 1
ATOM 842 O O . GLU A 1 104 ? 8.987 1.740 1.366 1.00 88.50 104 GLU A O 1
ATOM 847 N N . TYR A 1 105 ? 10.207 2.688 3.017 1.00 92.38 105 TYR A N 1
ATOM 848 C CA . TYR A 1 105 ? 10.757 3.781 2.223 1.00 92.38 105 TYR A CA 1
ATOM 849 C C . TYR A 1 105 ? 12.284 3.749 2.255 1.00 92.38 105 TYR A C 1
ATOM 851 O O . TYR A 1 105 ? 12.889 3.722 3.322 1.00 92.38 105 TYR A O 1
ATOM 859 N N . TYR A 1 106 ? 12.915 3.760 1.084 1.00 91.75 106 TYR A N 1
ATOM 860 C CA . TYR A 1 106 ? 14.368 3.838 0.968 1.00 91.75 106 TYR A CA 1
ATOM 861 C C . TYR A 1 106 ? 14.764 4.443 -0.379 1.00 91.75 106 TYR A C 1
ATOM 863 O O . TYR A 1 106 ? 14.236 4.058 -1.423 1.00 91.75 106 TYR A O 1
ATOM 871 N N . ALA A 1 107 ? 15.705 5.391 -0.356 1.00 92.94 107 ALA A N 1
ATOM 872 C CA . ALA A 1 107 ? 16.285 6.019 -1.547 1.00 92.94 107 ALA A CA 1
ATOM 873 C C . ALA A 1 107 ? 15.255 6.597 -2.550 1.00 92.94 107 ALA A C 1
ATOM 875 O O . ALA A 1 107 ? 15.461 6.529 -3.761 1.00 92.94 107 ALA A O 1
ATOM 876 N N . GLY A 1 108 ? 14.136 7.152 -2.064 1.00 95.12 108 GLY A N 1
ATOM 877 C CA . GLY A 1 108 ? 13.072 7.711 -2.915 1.00 95.12 108 GLY A CA 1
ATOM 878 C C . GLY A 1 108 ? 12.094 6.671 -3.474 1.00 95.12 108 GLY A C 1
ATOM 879 O O . GLY A 1 108 ? 11.308 6.976 -4.371 1.00 95.12 108 GLY A O 1
ATOM 880 N N . TYR A 1 109 ? 12.136 5.431 -2.983 1.00 97.00 109 TYR A N 1
ATOM 881 C CA . TYR A 1 109 ? 11.235 4.360 -3.398 1.00 97.00 109 TYR A CA 1
ATOM 882 C C . TYR A 1 109 ? 10.431 3.832 -2.225 1.00 97.00 109 TYR A C 1
ATOM 884 O O . TYR A 1 109 ? 10.953 3.645 -1.128 1.00 97.00 109 TYR A O 1
ATOM 892 N N . TYR A 1 110 ? 9.175 3.512 -2.515 1.00 95.69 110 TYR A N 1
ATOM 893 C CA . TYR A 1 110 ? 8.311 2.744 -1.642 1.00 95.69 110 TYR A CA 1
ATOM 894 C C . TYR A 1 110 ? 8.288 1.282 -2.063 1.00 95.69 110 TYR A C 1
ATOM 896 O O . TYR A 1 110 ? 8.158 0.968 -3.248 1.00 95.69 110 TYR A O 1
ATOM 904 N N . LYS A 1 111 ? 8.368 0.381 -1.089 1.00 94.06 111 LYS A N 1
ATOM 905 C CA . LYS A 1 111 ? 8.083 -1.039 -1.289 1.00 94.06 111 LYS A CA 1
ATOM 906 C C . LYS A 1 111 ? 6.580 -1.277 -1.225 1.00 94.06 111 LYS A C 1
ATOM 908 O O . LYS A 1 111 ? 5.918 -0.763 -0.322 1.00 94.06 111 LYS A O 1
ATOM 913 N N . LEU A 1 112 ? 6.064 -2.061 -2.167 1.00 90.06 112 LEU A N 1
ATOM 914 C CA . LEU A 1 112 ? 4.654 -2.427 -2.233 1.00 90.06 112 LEU A CA 1
ATOM 915 C C . LEU A 1 112 ? 4.447 -3.848 -2.756 1.00 90.06 112 LEU A C 1
ATOM 917 O O . LEU A 1 112 ? 5.272 -4.390 -3.498 1.00 90.06 112 LEU A O 1
ATOM 921 N N . TRP A 1 113 ? 3.324 -4.434 -2.353 1.00 79.25 113 TRP A N 1
ATOM 922 C CA . TRP A 1 113 ? 2.779 -5.669 -2.906 1.00 79.25 113 TRP A CA 1
ATOM 923 C C . TRP A 1 113 ? 1.612 -5.316 -3.822 1.00 79.25 113 TRP A C 1
ATOM 925 O O . TRP A 1 113 ? 0.678 -4.639 -3.398 1.00 79.25 113 TRP A O 1
ATOM 935 N N . TYR A 1 114 ? 1.666 -5.755 -5.076 1.00 81.62 114 TYR A N 1
ATOM 936 C CA . TYR A 1 114 ? 0.602 -5.513 -6.045 1.00 81.62 114 TYR A CA 1
ATOM 937 C C . TYR A 1 114 ? 0.484 -6.682 -7.015 1.00 81.62 114 TYR A C 1
ATOM 939 O O . TYR A 1 114 ? 1.479 -7.108 -7.605 1.00 81.62 114 TYR A O 1
ATOM 947 N N . SER A 1 115 ? -0.737 -7.198 -7.186 1.00 77.31 115 SER A N 1
ATOM 948 C CA . SER A 1 115 ? -1.032 -8.310 -8.103 1.00 77.31 115 SER A CA 1
ATOM 949 C C . SER A 1 115 ? -0.108 -9.528 -7.884 1.00 77.31 115 SER A C 1
ATOM 951 O O . SER A 1 115 ? 0.502 -10.053 -8.813 1.00 77.31 115 SER A O 1
ATOM 953 N N . GLY A 1 116 ? 0.084 -9.924 -6.618 1.00 75.75 116 GLY A N 1
ATOM 954 C CA . GLY A 1 116 ? 0.942 -11.055 -6.234 1.00 75.75 116 GLY A CA 1
ATOM 955 C C . GLY A 1 116 ? 2.452 -10.832 -6.412 1.00 75.75 116 GLY A C 1
ATOM 956 O O . GLY A 1 116 ? 3.232 -11.767 -6.242 1.00 75.75 116 GLY A O 1
ATOM 957 N N . LYS A 1 117 ? 2.890 -9.614 -6.760 1.00 79.69 117 LYS A N 1
ATOM 958 C CA . LYS A 1 117 ? 4.309 -9.263 -6.907 1.00 79.69 117 LYS A CA 1
ATOM 959 C C . LYS A 1 117 ? 4.727 -8.244 -5.858 1.00 79.69 117 LYS A C 1
ATOM 961 O O . LYS A 1 117 ? 4.057 -7.235 -5.654 1.00 79.69 117 LYS A O 1
ATOM 966 N N . GLN A 1 118 ? 5.890 -8.472 -5.259 1.00 85.00 118 GLN A N 1
ATOM 967 C CA . GLN A 1 118 ? 6.568 -7.480 -4.436 1.00 85.00 118 GLN A CA 1
ATOM 968 C C . GLN A 1 118 ? 7.531 -6.665 -5.296 1.00 85.00 118 GLN A C 1
ATOM 970 O O . GLN A 1 118 ? 8.348 -7.240 -6.018 1.00 85.00 118 GLN A O 1
ATOM 975 N N . GLY A 1 119 ? 7.483 -5.341 -5.187 1.00 93.88 119 GLY A N 1
ATOM 976 C CA . GLY A 1 119 ? 8.414 -4.470 -5.894 1.00 93.88 119 GLY A CA 1
ATOM 977 C C . GLY A 1 119 ? 8.580 -3.102 -5.249 1.00 93.88 119 GLY A C 1
ATOM 978 O O . GLY A 1 119 ? 7.995 -2.799 -4.209 1.00 93.88 119 GLY A O 1
ATOM 979 N N . CYS A 1 120 ? 9.395 -2.279 -5.893 1.00 96.38 120 CYS A N 1
ATOM 980 C CA . CYS A 1 120 ? 9.690 -0.908 -5.520 1.00 96.38 120 CYS A CA 1
ATOM 981 C C . CYS A 1 120 ? 9.087 0.051 -6.547 1.00 96.38 120 CYS A C 1
ATOM 983 O O . CYS A 1 120 ? 9.243 -0.131 -7.758 1.00 96.38 120 CYS A O 1
ATOM 985 N N . LEU A 1 121 ? 8.437 1.102 -6.067 1.00 97.44 121 LEU A N 1
ATOM 986 C CA . LEU A 1 121 ? 7.864 2.158 -6.887 1.00 97.44 121 LEU A CA 1
ATOM 987 C C . LEU A 1 121 ? 8.402 3.502 -6.408 1.00 97.44 121 LEU A C 1
ATOM 989 O O . LEU A 1 121 ? 8.394 3.793 -5.216 1.00 97.44 121 LEU A O 1
ATOM 993 N N . ASN A 1 122 ? 8.907 4.308 -7.337 1.00 97.38 122 ASN A N 1
ATOM 994 C CA . ASN A 1 122 ? 9.465 5.609 -6.989 1.00 97.38 122 ASN A CA 1
ATOM 995 C C . ASN A 1 122 ? 8.364 6.557 -6.485 1.00 97.38 122 ASN A C 1
ATOM 997 O O . ASN A 1 122 ? 7.241 6.539 -6.993 1.00 97.38 122 ASN A O 1
ATOM 1001 N N . GLU A 1 123 ? 8.692 7.393 -5.507 1.00 96.56 123 GLU A N 1
ATOM 1002 C CA . GLU A 1 123 ? 7.741 8.308 -4.874 1.00 96.56 123 GLU A CA 1
ATOM 1003 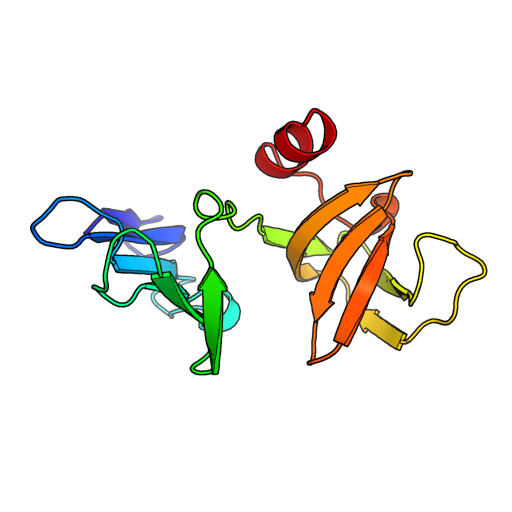C C . GLU A 1 123 ? 7.076 9.287 -5.852 1.00 96.56 123 GLU A C 1
ATOM 1005 O O . GLU A 1 123 ? 5.927 9.662 -5.636 1.00 96.56 123 GLU A O 1
ATOM 1010 N N . ILE A 1 124 ? 7.730 9.631 -6.972 1.00 96.69 124 ILE A N 1
ATOM 1011 C CA . ILE A 1 124 ? 7.168 10.552 -7.977 1.00 96.69 124 ILE A CA 1
ATOM 1012 C C . ILE A 1 124 ? 5.850 10.056 -8.590 1.00 96.69 124 ILE A C 1
ATOM 1014 O O . ILE A 1 124 ? 5.083 10.856 -9.130 1.00 96.69 124 ILE A O 1
ATOM 1018 N N . TYR A 1 125 ? 5.598 8.743 -8.545 1.00 97.31 125 TYR A N 1
ATOM 1019 C CA . TYR A 1 125 ? 4.387 8.138 -9.097 1.00 97.31 125 TYR A CA 1
ATOM 1020 C C . TYR A 1 125 ? 3.203 8.206 -8.132 1.00 97.31 125 TYR A C 1
ATOM 1022 O O . TYR A 1 125 ? 2.073 7.963 -8.549 1.00 97.31 125 TYR A O 1
ATOM 1030 N N . LEU A 1 126 ? 3.435 8.517 -6.857 1.00 96.81 126 LEU A N 1
ATOM 1031 C CA . LEU A 1 126 ? 2.447 8.392 -5.793 1.00 96.81 126 LEU A CA 1
ATOM 1032 C C . LEU A 1 126 ? 1.981 9.764 -5.316 1.00 96.81 126 LEU A C 1
ATOM 1034 O O . LEU A 1 126 ? 2.729 10.741 -5.308 1.00 96.81 126 LEU A O 1
ATOM 1038 N N . ASN A 1 127 ? 0.724 9.833 -4.890 1.00 93.75 127 ASN A N 1
ATOM 1039 C CA . ASN A 1 127 ? 0.283 10.930 -4.045 1.00 93.75 127 ASN A CA 1
ATOM 1040 C C . ASN A 1 127 ? 0.903 10.747 -2.653 1.00 93.75 127 ASN A C 1
ATOM 1042 O O . ASN A 1 127 ? 0.942 9.641 -2.116 1.00 93.75 127 ASN A O 1
ATOM 1046 N N . GLU A 1 128 ? 1.412 11.819 -2.060 1.00 90.94 128 GLU A N 1
ATOM 1047 C CA . GLU A 1 128 ? 1.987 11.752 -0.720 1.00 90.94 128 GLU A CA 1
ATOM 1048 C C . GLU A 1 128 ? 0.888 11.915 0.335 1.00 90.94 128 GLU A C 1
ATOM 1050 O O . GLU A 1 128 ? 0.003 12.764 0.208 1.00 90.94 128 GLU A O 1
ATOM 1055 N N . THR A 1 129 ? 0.933 11.091 1.381 1.00 83.94 129 THR A N 1
ATOM 1056 C CA . THR A 1 129 ? 0.019 11.183 2.526 1.00 83.94 129 THR A CA 1
ATOM 1057 C C . THR A 1 129 ? 0.792 11.490 3.806 1.00 83.94 129 THR A C 1
ATOM 1059 O O . THR A 1 129 ? 1.996 11.250 3.896 1.00 83.94 129 THR A O 1
ATOM 1062 N N . TYR A 1 130 ? 0.097 11.979 4.836 1.00 75.88 130 TYR A N 1
ATOM 1063 C CA . TYR A 1 130 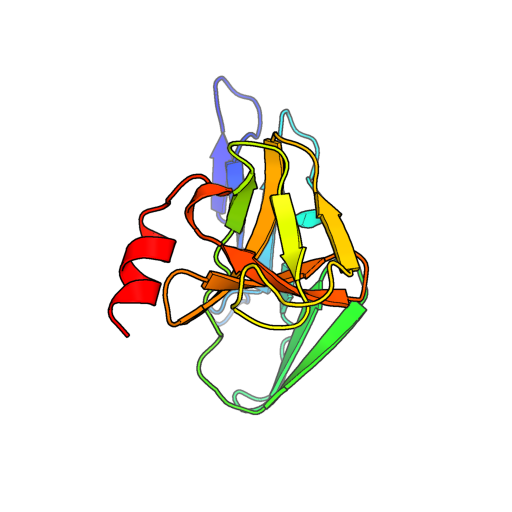? 0.711 12.246 6.142 1.00 75.88 130 TYR A CA 1
ATOM 1064 C C . TYR A 1 130 ? 1.388 11.000 6.739 1.00 75.88 130 TYR A C 1
ATOM 1066 O O . TYR A 1 130 ? 2.477 11.077 7.301 1.00 75.88 130 TYR A O 1
ATOM 1074 N N . ASP A 1 131 ? 0.776 9.829 6.561 1.00 78.38 131 ASP A N 1
ATOM 1075 C CA . ASP A 1 131 ? 1.327 8.572 7.062 1.00 78.38 131 ASP A CA 1
ATOM 1076 C C . ASP A 1 131 ? 2.587 8.144 6.291 1.00 78.38 131 ASP A C 1
ATOM 1078 O O . ASP A 1 131 ? 3.504 7.578 6.881 1.00 78.38 131 ASP A O 1
ATOM 1082 N N . MET A 1 132 ? 2.679 8.474 4.997 1.00 86.25 132 MET A N 1
ATOM 1083 C CA . MET A 1 132 ? 3.889 8.254 4.197 1.00 86.25 132 MET A CA 1
ATOM 1084 C C . MET A 1 132 ? 5.047 9.148 4.641 1.00 86.25 132 MET A C 1
ATOM 1086 O O . MET A 1 132 ? 6.187 8.692 4.626 1.00 86.25 132 MET A O 1
ATOM 1090 N N . LEU A 1 133 ? 4.769 10.388 5.057 1.00 83.81 133 LEU A N 1
ATOM 1091 C CA . LEU A 1 133 ? 5.780 11.283 5.627 1.00 83.81 133 LEU A CA 1
ATOM 1092 C C . LEU A 1 133 ? 6.335 10.739 6.944 1.00 83.81 133 LEU A C 1
ATOM 1094 O O . LEU A 1 133 ? 7.538 10.818 7.174 1.00 83.81 133 LEU A O 1
ATOM 1098 N N . ALA A 1 134 ? 5.482 10.160 7.793 1.00 77.94 134 ALA A N 1
ATOM 1099 C CA . ALA A 1 134 ? 5.937 9.497 9.012 1.00 77.94 134 ALA A CA 1
ATOM 1100 C C . ALA A 1 134 ? 6.877 8.321 8.689 1.00 77.94 134 ALA A C 1
ATOM 1102 O O . ALA A 1 134 ? 7.935 8.218 9.299 1.00 77.94 134 ALA A O 1
ATOM 1103 N N . LEU A 1 135 ? 6.547 7.516 7.670 1.00 81.88 135 LEU A N 1
ATOM 1104 C CA . LEU A 1 135 ? 7.368 6.381 7.226 1.00 81.88 135 LEU A CA 1
ATOM 1105 C C . LEU A 1 135 ? 8.752 6.795 6.687 1.00 81.88 135 LEU A C 1
ATOM 1107 O O . LEU A 1 135 ? 9.702 6.034 6.815 1.00 81.88 135 LEU A O 1
ATOM 1111 N N . LYS A 1 136 ? 8.893 7.984 6.084 1.00 84.94 136 LYS A N 1
ATOM 1112 C CA . LYS A 1 136 ? 10.199 8.477 5.594 1.00 84.94 136 LYS A CA 1
ATOM 1113 C C . LYS A 1 136 ? 11.189 8.808 6.716 1.00 84.94 136 LYS A C 1
ATOM 1115 O O . LYS A 1 136 ? 12.381 8.914 6.443 1.00 84.94 136 LYS A O 1
ATOM 1120 N N . ASN A 1 137 ? 10.683 9.049 7.924 1.00 73.00 137 ASN A N 1
ATOM 1121 C CA . ASN A 1 137 ? 11.447 9.557 9.062 1.00 73.00 137 ASN A CA 1
ATOM 1122 C C . ASN A 1 137 ? 11.688 8.491 10.153 1.00 73.00 137 ASN A C 1
ATOM 1124 O O . ASN A 1 137 ? 12.161 8.846 11.233 1.00 73.00 137 ASN A O 1
ATOM 1128 N N . GLU A 1 138 ? 11.340 7.224 9.892 1.00 64.38 138 GLU A N 1
ATOM 1129 C CA . GLU A 1 138 ? 11.671 6.058 10.734 1.00 64.38 138 GLU A CA 1
ATOM 1130 C C . GLU A 1 138 ? 13.028 5.450 10.353 1.00 64.38 138 GLU A C 1
ATOM 1132 O O . GLU A 1 138 ? 13.750 5.032 11.289 1.00 64.38 138 GLU A O 1
#

pLDDT: mean 78.06, std 15.83, range [37.12, 97.88]

Secondary structure (DSSP, 8-state):
-EEEEETTEEEEEEEEE-TTSSEEEEEEEETTEEEEEEEEEE----TTEEEEEETTEEEEEESS-----EEEEBSS-EEEESSSSTTSPEEEEE-TT-EEEEEEEETTEEEEEETTEEEEEEGGGB---HHHHHHHT-